Protein AF-A0A2E6ZJ19-F1 (afdb_monomer_lite)

Sequence (86 aa):
MMKNYVTGYEYTGQNEAILAECGVESVLTFKQAIKLKGLSGKKLKGLKKCATLIGYKTAENEEGKKEKKPFFFSVFDSEAVLARAA

Foldseek 3Di:
DEAAPPPRHDDDDPQVVLVVVLVARYKHAPVVLCVDPQDHPVLCPPADFSDKDKDWDFDADPVRDTDTDIDIGTIHHPVVSVVSSD

pLDDT: mean 89.94, std 5.43, range [64.62, 95.62]

Secondary structure (DSSP, 8-state):
--EETTT-PBP-THHHHHHHHTT-SEEEEHHHHTTSTT--TTTTTTPPP-EEEEEEEEEE-TTS-EEEEEEEEEEEEHHHHHTTT-

Radius of gyration: 14.78 Å; chains: 1; bounding box: 35×28×38 Å

Structure (mmCIF, N/CA/C/O backbone):
data_AF-A0A2E6ZJ19-F1
#
_entry.id   AF-A0A2E6ZJ19-F1
#
loop_
_atom_site.group_PDB
_atom_site.id
_atom_site.type_symbol
_atom_site.label_atom_id
_atom_site.label_alt_id
_atom_site.label_comp_id
_atom_site.label_asym_id
_atom_site.label_entity_id
_atom_site.label_seq_id
_atom_site.pdbx_PDB_ins_code
_atom_site.Cartn_x
_atom_site.Cartn_y
_atom_site.Cartn_z
_atom_site.occupancy
_atom_site.B_iso_or_equiv
_atom_site.auth_seq_id
_atom_site.auth_comp_id
_atom_site.auth_asym_id
_atom_site.auth_atom_id
_atom_site.pdbx_PDB_model_num
ATOM 1 N N . MET A 1 1 ? -6.586 -15.553 -1.129 1.00 64.62 1 MET A N 1
ATOM 2 C CA . MET A 1 1 ? -5.567 -14.814 -1.905 1.00 64.62 1 MET A CA 1
ATOM 3 C C . MET A 1 1 ? -5.499 -13.392 -1.390 1.00 64.62 1 MET A C 1
ATOM 5 O O . MET A 1 1 ? -6.549 -12.798 -1.159 1.00 64.62 1 MET A O 1
ATOM 9 N N . MET A 1 2 ? -4.289 -12.867 -1.181 1.00 87.31 2 MET A N 1
ATOM 10 C CA . MET A 1 2 ? -4.100 -11.490 -0.721 1.00 87.31 2 MET A CA 1
ATOM 11 C C . MET A 1 2 ? -4.180 -10.513 -1.891 1.00 87.31 2 MET A C 1
ATOM 13 O O . MET A 1 2 ? -3.471 -10.655 -2.891 1.00 87.31 2 MET A O 1
ATOM 17 N N . LYS A 1 3 ? -5.030 -9.491 -1.762 1.00 93.31 3 LYS A N 1
ATOM 18 C CA . LYS A 1 3 ? -5.342 -8.562 -2.859 1.00 93.31 3 LYS A CA 1
ATOM 19 C C . LYS A 1 3 ? -5.146 -7.099 -2.496 1.00 93.31 3 LYS A C 1
ATOM 21 O O . LYS A 1 3 ? -5.133 -6.709 -1.329 1.00 93.31 3 LYS A O 1
ATOM 26 N N . ASN A 1 4 ? -5.024 -6.259 -3.516 1.00 94.31 4 ASN A N 1
ATOM 27 C CA . ASN A 1 4 ? -5.145 -4.821 -3.362 1.00 94.31 4 ASN A CA 1
ATOM 28 C C . ASN A 1 4 ? -6.617 -4.462 -3.119 1.00 94.31 4 ASN A C 1
ATOM 30 O O . ASN A 1 4 ? -7.465 -4.747 -3.962 1.00 94.31 4 ASN A O 1
ATOM 34 N N . TYR A 1 5 ? -6.917 -3.802 -2.001 1.00 94.00 5 TYR A N 1
ATOM 35 C CA . TYR A 1 5 ? -8.287 -3.444 -1.620 1.00 94.00 5 TYR A CA 1
ATOM 36 C C . TYR A 1 5 ? -8.978 -2.535 -2.649 1.00 94.00 5 TYR A C 1
ATOM 38 O O . TYR A 1 5 ? -10.170 -2.671 -2.901 1.00 94.00 5 TYR A O 1
ATOM 46 N N . VAL A 1 6 ? -8.233 -1.612 -3.270 1.00 92.50 6 VAL A N 1
ATOM 47 C CA . VAL A 1 6 ? -8.806 -0.612 -4.186 1.00 92.50 6 VAL A CA 1
ATOM 48 C C . VAL A 1 6 ? -8.924 -1.134 -5.612 1.00 92.50 6 VAL A C 1
ATOM 50 O O . VAL A 1 6 ? -9.908 -0.847 -6.283 1.00 92.50 6 VAL A O 1
ATOM 53 N N . THR A 1 7 ? -7.918 -1.858 -6.106 1.00 92.25 7 THR A N 1
ATOM 54 C CA . THR A 1 7 ? -7.899 -2.313 -7.507 1.00 92.25 7 THR A CA 1
ATOM 55 C C . THR A 1 7 ? -8.400 -3.739 -7.692 1.00 92.25 7 THR A C 1
ATOM 57 O O . THR A 1 7 ? -8.569 -4.165 -8.828 1.00 92.25 7 THR A O 1
ATOM 60 N N . GLY A 1 8 ? -8.576 -4.503 -6.610 1.00 91.81 8 GLY A N 1
ATOM 61 C CA . GLY A 1 8 ? -8.879 -5.934 -6.666 1.00 91.81 8 GLY A CA 1
ATOM 62 C C . GLY A 1 8 ? -7.721 -6.798 -7.175 1.00 91.81 8 GLY A C 1
ATOM 63 O O . GLY A 1 8 ? -7.879 -8.007 -7.272 1.00 91.81 8 GLY A O 1
ATOM 64 N N . TYR A 1 9 ? -6.566 -6.200 -7.486 1.00 91.62 9 TYR A N 1
ATOM 65 C CA . TYR A 1 9 ? -5.412 -6.912 -8.029 1.00 91.62 9 TYR A CA 1
ATOM 66 C C . TYR A 1 9 ? -4.882 -7.934 -7.027 1.00 91.62 9 TYR A C 1
ATOM 68 O O . TYR A 1 9 ? -4.548 -7.572 -5.898 1.00 91.62 9 TYR A O 1
ATOM 76 N N . GLU A 1 10 ? -4.762 -9.182 -7.452 1.00 92.56 10 GLU A N 1
ATOM 77 C CA . GLU A 1 10 ? -4.238 -10.255 -6.619 1.00 92.56 10 GLU A CA 1
ATOM 78 C C . GLU A 1 10 ? -2.716 -10.309 -6.711 1.00 92.56 10 GLU A C 1
ATOM 80 O O . GLU A 1 10 ? -2.131 -10.321 -7.797 1.00 92.56 10 GLU A O 1
ATOM 85 N N . TYR A 1 11 ? -2.058 -10.307 -5.555 1.00 92.31 11 TYR A N 1
ATOM 86 C CA . TYR A 1 11 ? -0.610 -10.437 -5.506 1.00 92.31 11 TYR A CA 1
ATOM 87 C C . TYR A 1 11 ? -0.222 -11.909 -5.593 1.00 92.31 11 TYR A C 1
ATOM 89 O O . TYR A 1 11 ? -0.873 -12.760 -4.997 1.00 92.31 11 TYR A O 1
ATOM 97 N N . THR A 1 12 ? 0.863 -12.186 -6.314 1.00 92.19 12 THR A N 1
ATOM 98 C CA . THR A 1 12 ? 1.393 -13.536 -6.521 1.00 92.19 12 THR A CA 1
ATOM 99 C C . THR A 1 12 ? 2.892 -13.587 -6.217 1.00 92.19 12 THR A C 1
ATOM 101 O O . THR A 1 12 ? 3.569 -12.551 -6.124 1.00 92.19 12 THR A O 1
ATOM 104 N N . GLY A 1 13 ? 3.429 -14.799 -6.060 1.00 91.31 13 GLY A N 1
ATOM 105 C CA . GLY A 1 13 ? 4.867 -15.045 -5.924 1.00 91.31 13 GLY A CA 1
ATOM 106 C C . GLY A 1 13 ? 5.446 -14.450 -4.639 1.00 91.31 13 GLY A C 1
ATOM 107 O O . GLY A 1 13 ? 4.900 -14.635 -3.556 1.00 91.31 13 GLY A O 1
ATOM 108 N N . GLN A 1 14 ? 6.553 -13.706 -4.738 1.00 92.50 14 GLN A N 1
ATOM 109 C CA . GLN A 1 14 ? 7.211 -13.140 -3.552 1.00 92.50 14 GLN A CA 1
ATOM 110 C C . GLN A 1 14 ? 6.311 -12.161 -2.782 1.00 92.50 14 GLN A C 1
ATOM 112 O O . GLN A 1 14 ? 6.345 -12.130 -1.555 1.00 92.50 14 GLN A O 1
ATOM 117 N N . ASN A 1 15 ? 5.487 -11.373 -3.480 1.00 93.44 15 ASN A N 1
ATOM 118 C CA . ASN A 1 15 ? 4.578 -10.442 -2.810 1.00 93.44 15 ASN A CA 1
ATOM 119 C C . ASN A 1 15 ? 3.492 -11.187 -2.028 1.00 93.44 15 ASN A C 1
ATOM 121 O O . ASN A 1 15 ? 3.145 -10.766 -0.932 1.00 93.44 15 ASN A O 1
ATOM 125 N N . GLU A 1 16 ? 2.982 -12.290 -2.571 1.00 93.00 16 GLU A N 1
ATOM 126 C CA . GLU A 1 16 ? 2.024 -13.149 -1.875 1.00 93.00 16 GLU A CA 1
ATOM 127 C C . GLU A 1 16 ? 2.631 -13.744 -0.604 1.00 93.00 16 GLU A C 1
ATOM 129 O O . GLU A 1 16 ? 2.027 -13.629 0.454 1.00 93.00 16 GLU A O 1
ATOM 134 N N . ALA A 1 17 ? 3.853 -14.283 -0.678 1.00 92.75 17 ALA A N 1
ATOM 135 C CA . ALA A 1 17 ? 4.542 -14.844 0.485 1.00 92.75 17 ALA A CA 1
ATOM 136 C C . ALA A 1 17 ? 4.733 -13.810 1.611 1.00 92.75 17 ALA A C 1
ATOM 138 O O . ALA A 1 17 ? 4.454 -14.101 2.771 1.00 92.75 17 ALA A O 1
ATOM 139 N N . ILE A 1 18 ? 5.135 -12.580 1.267 1.00 93.62 18 ILE A N 1
ATOM 140 C CA . ILE A 1 18 ? 5.288 -11.485 2.241 1.00 93.62 18 ILE A CA 1
ATOM 141 C C . ILE A 1 18 ? 3.940 -11.129 2.885 1.00 93.62 18 ILE A C 1
ATOM 143 O O . ILE A 1 18 ? 3.867 -10.897 4.091 1.00 93.62 18 ILE A O 1
ATOM 147 N N . LEU A 1 19 ? 2.866 -11.066 2.094 1.00 92.38 19 LEU A N 1
ATOM 148 C CA . LEU A 1 19 ? 1.531 -10.750 2.610 1.00 92.38 19 LEU A CA 1
ATOM 149 C C . LEU A 1 19 ? 0.953 -11.891 3.456 1.00 92.38 19 LEU A C 1
ATOM 151 O O . LEU A 1 19 ? 0.279 -11.620 4.449 1.00 92.38 19 LEU A O 1
ATOM 155 N N . ALA A 1 20 ? 1.257 -13.140 3.104 1.00 91.56 20 ALA A N 1
ATOM 156 C CA . ALA A 1 20 ? 0.901 -14.320 3.879 1.00 91.56 20 ALA A CA 1
ATOM 157 C C . ALA A 1 20 ? 1.596 -14.346 5.241 1.00 91.56 20 ALA A C 1
ATOM 159 O O . ALA A 1 20 ? 0.933 -14.586 6.246 1.00 91.56 20 ALA A O 1
ATOM 160 N N . GLU A 1 21 ? 2.885 -14.010 5.299 1.00 91.81 21 GLU A N 1
ATOM 161 C CA . GLU A 1 21 ? 3.620 -13.882 6.565 1.00 91.81 21 GLU A CA 1
ATOM 162 C C . GLU A 1 21 ? 3.046 -12.768 7.455 1.00 91.81 21 GLU A C 1
ATOM 164 O O . GLU A 1 21 ? 2.996 -12.898 8.676 1.00 91.81 21 GLU A O 1
ATOM 169 N N . CYS A 1 22 ? 2.543 -11.691 6.845 1.00 89.06 22 CYS A N 1
ATOM 170 C CA . CYS A 1 22 ? 1.883 -10.607 7.569 1.00 89.06 22 CYS A CA 1
ATOM 171 C C . CYS A 1 22 ? 0.469 -10.958 8.064 1.00 89.06 22 CYS A C 1
ATOM 173 O O . CYS A 1 22 ? -0.087 -10.191 8.849 1.00 89.06 22 CYS A O 1
ATOM 175 N N . GLY A 1 23 ? -0.128 -12.062 7.599 1.00 90.00 23 GLY A N 1
ATOM 176 C CA . GLY A 1 23 ? -1.466 -12.497 8.009 1.00 90.00 23 GLY A CA 1
ATOM 177 C C . GLY A 1 23 ? -2.595 -11.542 7.609 1.00 90.00 23 GLY A C 1
ATOM 178 O O . GLY A 1 23 ? -3.590 -11.451 8.320 1.00 90.00 23 GLY A O 1
ATOM 179 N N . VAL A 1 24 ? -2.445 -10.807 6.502 1.00 89.31 24 VAL A N 1
ATOM 180 C CA . VAL A 1 24 ? -3.432 -9.812 6.043 1.00 89.31 24 VAL A CA 1
ATOM 181 C C . VAL A 1 24 ? -4.275 -10.333 4.883 1.00 89.31 24 VAL A C 1
ATOM 183 O O . VAL A 1 24 ? -3.760 -10.986 3.979 1.00 89.31 24 VAL A O 1
ATOM 186 N N . GLU A 1 25 ? -5.564 -9.990 4.853 1.00 89.38 25 GLU A N 1
ATOM 187 C CA . GLU A 1 25 ? -6.455 -10.384 3.751 1.00 89.38 25 GLU A CA 1
ATOM 188 C C . GLU A 1 25 ? -6.350 -9.445 2.545 1.00 89.38 25 GLU A C 1
ATOM 190 O O . GLU A 1 25 ? -6.287 -9.879 1.389 1.00 89.38 25 GLU A O 1
ATOM 195 N N . SER A 1 26 ? -6.319 -8.133 2.787 1.00 93.69 26 SER A N 1
ATOM 196 C CA . SER A 1 26 ? -6.155 -7.157 1.716 1.00 93.69 26 SER A CA 1
ATOM 197 C C . SER A 1 26 ? -5.386 -5.922 2.154 1.00 93.69 26 SER A C 1
ATOM 199 O O . SER A 1 26 ? -5.382 -5.528 3.320 1.00 93.69 26 SER A O 1
ATOM 201 N N . VAL A 1 27 ? -4.688 -5.316 1.198 1.00 95.12 27 VAL A N 1
ATOM 202 C CA . VAL A 1 27 ? -3.775 -4.203 1.457 1.00 95.12 27 VAL A CA 1
ATOM 203 C C . VAL A 1 27 ? -3.981 -3.058 0.483 1.00 95.12 27 VAL A C 1
ATOM 205 O O . VAL A 1 27 ? -4.490 -3.227 -0.623 1.00 95.12 27 VAL A O 1
ATOM 208 N N . LEU A 1 28 ? -3.530 -1.867 0.854 1.00 94.88 28 LEU A N 1
ATOM 209 C CA . LEU A 1 28 ? -3.486 -0.715 -0.038 1.00 94.88 28 LEU A CA 1
ATOM 210 C C . LEU A 1 28 ? -2.281 0.174 0.246 1.00 94.88 28 LEU A C 1
ATOM 212 O O . LEU A 1 28 ? -1.698 0.167 1.328 1.00 94.88 28 LEU A O 1
ATOM 216 N N . THR A 1 29 ? -1.891 0.962 -0.748 1.00 94.94 29 THR A N 1
ATOM 217 C CA . THR A 1 29 ? -0.828 1.958 -0.580 1.00 94.94 29 THR A CA 1
ATOM 218 C C . THR A 1 29 ? -1.344 3.186 0.166 1.00 94.94 29 THR A C 1
ATOM 220 O O . THR A 1 29 ? -2.528 3.517 0.104 1.00 94.94 29 THR A O 1
ATOM 223 N N . PHE A 1 30 ? -0.443 3.948 0.791 1.00 91.62 30 PHE A N 1
ATOM 224 C CA . PHE A 1 30 ? -0.807 5.214 1.440 1.00 91.62 30 PHE A CA 1
ATOM 225 C C . PHE A 1 30 ? -1.521 6.182 0.479 1.00 91.62 30 PHE A C 1
ATOM 227 O O . PHE A 1 30 ? -2.512 6.813 0.837 1.00 91.62 30 PHE A O 1
ATOM 234 N N . LYS A 1 31 ? -1.052 6.256 -0.776 1.00 91.38 31 LYS A N 1
ATOM 235 C CA . LYS A 1 31 ? -1.663 7.089 -1.824 1.00 91.38 31 LYS A CA 1
ATOM 236 C C . LYS A 1 31 ? -3.083 6.651 -2.179 1.00 91.38 31 LYS A C 1
ATOM 238 O O . LYS A 1 31 ? -3.885 7.490 -2.571 1.00 91.38 31 LYS A O 1
ATOM 243 N N . GLN A 1 32 ? -3.384 5.359 -2.087 1.00 93.25 32 GLN A N 1
ATOM 244 C CA . GLN A 1 32 ? -4.740 4.847 -2.266 1.00 93.25 32 GLN A CA 1
ATOM 245 C C . GLN A 1 32 ? -5.601 5.161 -1.037 1.00 93.25 32 GLN A C 1
ATOM 247 O O . GLN A 1 32 ? -6.719 5.635 -1.197 1.00 93.25 32 GLN A O 1
ATOM 252 N N . ALA A 1 33 ? -5.056 4.996 0.171 1.00 92.06 33 ALA A N 1
ATOM 253 C CA . ALA A 1 33 ? -5.770 5.255 1.420 1.00 92.06 33 ALA A CA 1
ATOM 254 C C . ALA A 1 33 ? -6.264 6.707 1.534 1.00 92.06 33 ALA A C 1
ATOM 256 O O . ALA A 1 33 ? -7.424 6.931 1.854 1.00 92.06 33 ALA A O 1
ATOM 257 N N . ILE A 1 34 ? -5.432 7.700 1.198 1.00 91.50 34 ILE A N 1
ATOM 258 C CA . ILE A 1 34 ? -5.832 9.124 1.232 1.00 91.50 34 ILE A CA 1
ATOM 259 C C . ILE A 1 34 ? -6.877 9.508 0.173 1.00 91.50 34 ILE A C 1
ATOM 261 O O . ILE A 1 34 ? -7.437 10.596 0.246 1.00 91.50 34 ILE A O 1
ATOM 265 N N . LYS A 1 35 ? -7.101 8.660 -0.840 1.00 89.44 35 LYS A N 1
ATOM 266 C CA . LYS A 1 35 ? -8.133 8.877 -1.864 1.00 89.44 35 LYS A CA 1
ATOM 267 C C . LYS A 1 35 ? -9.486 8.293 -1.460 1.00 89.44 35 LYS A C 1
ATOM 269 O O . LYS A 1 35 ? -10.482 8.586 -2.115 1.00 89.44 35 LYS A O 1
ATOM 274 N N . LEU A 1 36 ? -9.534 7.468 -0.413 1.00 88.38 36 LEU A N 1
ATOM 275 C CA . LEU A 1 36 ? -10.787 6.951 0.124 1.00 88.38 36 LEU A CA 1
ATOM 276 C C . LEU A 1 36 ? -11.543 8.071 0.850 1.00 88.38 36 LEU A C 1
ATOM 278 O O . LEU A 1 36 ? -10.963 8.882 1.575 1.00 88.38 36 LEU A O 1
ATOM 282 N N . LYS A 1 37 ? -12.864 8.109 0.661 1.00 80.75 37 LYS A N 1
ATOM 283 C CA . LYS A 1 37 ? -13.735 9.112 1.282 1.00 80.75 37 LYS A CA 1
ATOM 284 C C . LYS A 1 37 ? -13.647 9.008 2.812 1.00 80.75 37 LYS A C 1
ATOM 286 O O . LYS A 1 37 ? -13.775 7.922 3.362 1.00 80.75 37 LYS A O 1
ATOM 291 N N . GLY A 1 38 ? -13.440 10.138 3.493 1.00 79.12 38 GLY A N 1
ATOM 292 C CA . GLY A 1 38 ? -13.362 10.201 4.962 1.00 79.12 38 GLY A CA 1
ATOM 293 C C . GLY A 1 38 ? -11.965 9.981 5.557 1.00 79.12 38 GLY A C 1
ATOM 294 O O . GLY A 1 38 ? -11.780 10.165 6.762 1.00 79.12 38 GLY A O 1
ATOM 295 N N . LEU A 1 39 ? -10.964 9.666 4.729 1.00 86.25 39 LEU A N 1
ATOM 296 C CA . LEU A 1 39 ? -9.571 9.546 5.149 1.00 86.25 39 LEU A CA 1
ATOM 297 C C . LEU A 1 39 ? -8.759 10.776 4.740 1.00 86.25 39 LEU A C 1
ATOM 299 O O . LEU A 1 39 ? -8.842 11.278 3.625 1.00 86.25 39 LEU A O 1
ATOM 303 N N . SER A 1 40 ? -7.943 11.263 5.671 1.00 85.50 40 SER A N 1
ATOM 304 C CA . SER A 1 40 ? -6.951 12.309 5.426 1.00 85.50 40 SER A CA 1
ATOM 305 C C . SER A 1 40 ? -5.591 11.849 5.937 1.00 85.50 40 SER A C 1
ATOM 307 O O . SER A 1 40 ? -5.505 10.996 6.825 1.00 85.50 40 SER A O 1
ATOM 309 N N . GL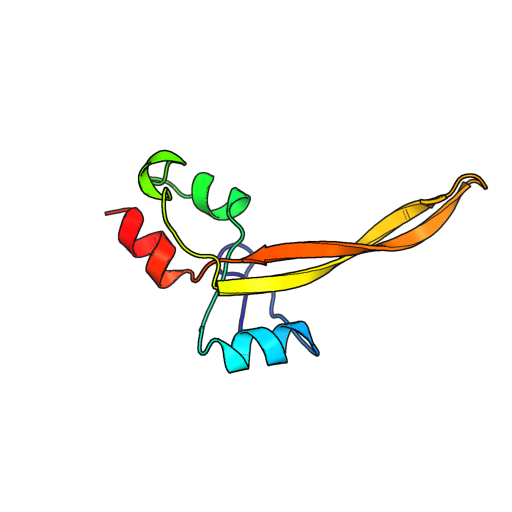Y A 1 41 ? -4.507 12.446 5.432 1.00 83.69 41 GLY A N 1
ATOM 310 C CA . GLY A 1 41 ? -3.153 12.128 5.904 1.00 83.69 41 GLY A CA 1
ATOM 311 C C . GLY A 1 41 ? -2.987 12.288 7.423 1.00 83.69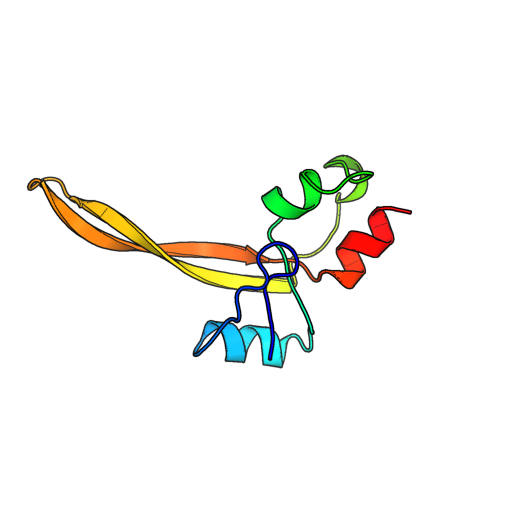 41 GLY A C 1
ATOM 312 O O . GLY A 1 41 ? -2.214 11.557 8.036 1.00 83.69 41 GLY A O 1
ATOM 313 N N . LYS A 1 42 ? -3.772 13.177 8.054 1.00 87.31 42 LYS A N 1
ATOM 314 C CA . LYS A 1 42 ? -3.793 13.357 9.513 1.00 87.31 42 LYS A CA 1
ATOM 315 C C . LYS A 1 42 ? -4.379 12.142 10.242 1.00 87.31 42 LYS A C 1
ATOM 317 O O . LYS A 1 42 ? -3.807 11.730 11.245 1.00 87.31 42 LYS A O 1
ATOM 322 N N . LYS A 1 43 ? -5.463 11.542 9.732 1.00 87.12 43 LYS A N 1
ATOM 323 C CA . LYS A 1 43 ? -6.090 10.339 10.322 1.00 87.12 43 LYS A CA 1
ATOM 324 C C . LYS A 1 43 ? -5.213 9.085 10.185 1.00 87.12 43 LYS A C 1
ATOM 326 O O . LYS A 1 43 ? -5.210 8.213 11.054 1.00 87.12 43 LYS A O 1
ATOM 331 N N . LEU A 1 44 ? -4.424 9.024 9.112 1.00 88.44 44 LEU A N 1
ATOM 332 C CA . LEU A 1 44 ? -3.480 7.935 8.843 1.00 88.44 44 LEU A CA 1
ATOM 333 C C . LEU A 1 44 ? -2.126 8.112 9.550 1.00 88.44 44 LEU A C 1
ATOM 335 O O . LEU A 1 44 ? -1.256 7.246 9.443 1.00 88.44 44 LEU A O 1
ATOM 339 N N . LYS A 1 45 ? -1.918 9.216 10.282 1.00 87.75 45 LYS A N 1
ATOM 340 C CA . LYS A 1 45 ? -0.671 9.453 11.016 1.00 87.75 45 LYS A CA 1
ATOM 341 C C . LYS A 1 45 ? -0.442 8.334 12.041 1.00 87.75 45 LYS A C 1
ATOM 343 O O . LYS A 1 45 ? -1.361 7.901 12.737 1.00 87.75 45 LYS A O 1
ATOM 348 N N . GLY A 1 46 ? 0.800 7.857 12.110 1.00 88.06 46 GLY A N 1
ATOM 349 C CA . GLY A 1 46 ? 1.209 6.785 13.023 1.00 88.06 46 GLY A CA 1
ATOM 350 C C . GLY A 1 46 ? 0.772 5.379 12.604 1.00 88.06 46 GLY A C 1
ATOM 351 O O . GLY A 1 46 ? 1.064 4.429 13.325 1.00 88.06 46 GLY A O 1
ATOM 352 N N . LEU A 1 47 ? 0.096 5.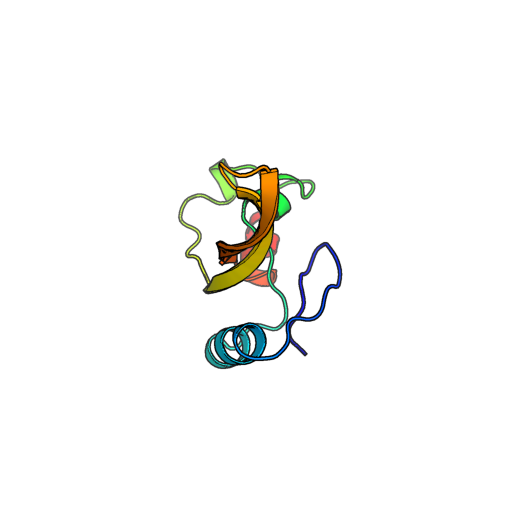217 11.459 1.00 91.44 47 LEU A N 1
ATOM 353 C CA . LEU A 1 47 ? -0.187 3.893 10.919 1.00 91.44 47 LEU A CA 1
ATOM 354 C C . LEU A 1 47 ? 1.128 3.234 10.479 1.00 91.44 47 LEU A C 1
ATOM 356 O O . LEU A 1 47 ? 1.898 3.815 9.710 1.00 91.44 47 LEU A O 1
ATOM 360 N N . LYS A 1 48 ? 1.399 2.029 10.984 1.00 91.25 48 LYS A N 1
ATOM 361 C CA . LYS A 1 48 ? 2.581 1.258 10.594 1.00 91.25 48 LYS A CA 1
ATOM 362 C C . LYS A 1 48 ? 2.315 0.561 9.265 1.00 91.25 48 LYS A C 1
ATOM 364 O O . LYS A 1 48 ? 1.222 0.049 9.037 1.00 91.25 48 LYS A O 1
ATOM 369 N N . LYS A 1 49 ? 3.320 0.556 8.388 1.00 93.19 49 LYS A N 1
ATOM 370 C CA . LYS A 1 49 ? 3.263 -0.246 7.163 1.00 93.19 49 LYS A CA 1
ATOM 371 C C . LYS A 1 49 ? 3.196 -1.728 7.535 1.00 93.19 49 LYS A C 1
ATOM 373 O O . LYS A 1 49 ? 3.884 -2.147 8.461 1.00 93.19 49 LYS A O 1
ATOM 378 N N . CYS A 1 50 ? 2.382 -2.476 6.802 1.00 92.56 50 CYS A N 1
ATOM 379 C CA . CYS A 1 50 ? 2.257 -3.923 6.932 1.00 92.56 50 CYS A CA 1
ATOM 380 C C . CYS A 1 50 ? 3.466 -4.597 6.276 1.00 92.56 50 CYS A C 1
ATOM 382 O O . CYS A 1 50 ? 4.244 -5.272 6.935 1.00 92.56 50 CYS A O 1
ATOM 384 N N . ALA A 1 51 ? 3.689 -4.293 4.998 1.00 94.12 51 ALA A N 1
ATOM 385 C CA . ALA A 1 51 ? 4.760 -4.877 4.208 1.00 94.12 51 ALA A CA 1
ATOM 386 C C . ALA A 1 51 ? 5.356 -3.862 3.228 1.00 94.12 51 ALA A C 1
ATOM 388 O O . ALA A 1 51 ? 4.808 -2.781 2.980 1.00 94.12 51 ALA A O 1
ATOM 389 N N . THR A 1 52 ? 6.505 -4.213 2.655 1.00 95.62 52 THR A N 1
ATOM 390 C CA . THR A 1 52 ? 7.060 -3.536 1.477 1.00 95.62 52 THR A CA 1
ATOM 391 C C . THR A 1 52 ? 7.052 -4.526 0.323 1.00 95.62 52 THR A C 1
ATOM 393 O O . THR A 1 52 ? 7.701 -5.561 0.407 1.00 95.62 52 THR A O 1
ATOM 396 N N . LEU A 1 53 ? 6.297 -4.215 -0.727 1.00 94.19 53 LEU A N 1
ATOM 397 C CA . LEU A 1 53 ? 6.160 -5.056 -1.913 1.00 94.19 53 LEU A CA 1
ATOM 398 C C . LEU A 1 53 ? 7.055 -4.546 -3.040 1.00 94.19 53 LEU A C 1
ATOM 400 O O . LEU A 1 53 ? 7.465 -3.379 -3.042 1.00 94.19 53 LEU A O 1
ATOM 404 N N . ILE A 1 54 ? 7.321 -5.418 -4.009 1.00 94.38 54 ILE A N 1
ATOM 405 C CA . ILE A 1 54 ? 8.076 -5.097 -5.220 1.00 94.38 54 ILE A CA 1
ATOM 406 C C . ILE A 1 54 ? 7.148 -5.057 -6.437 1.00 94.38 54 ILE A C 1
ATOM 408 O O . ILE A 1 54 ? 6.317 -5.938 -6.650 1.00 94.38 54 ILE A O 1
ATOM 412 N N . GLY A 1 55 ? 7.280 -4.008 -7.240 1.00 91.19 55 GLY A N 1
ATOM 413 C CA . GLY A 1 55 ? 6.659 -3.879 -8.554 1.00 91.19 55 GLY A CA 1
ATOM 414 C C . GLY A 1 55 ? 7.722 -3.614 -9.610 1.00 91.19 55 GLY A C 1
ATOM 415 O O . GLY A 1 55 ? 8.853 -3.267 -9.286 1.00 91.19 55 GLY A O 1
ATOM 416 N N . TYR A 1 56 ? 7.364 -3.742 -10.883 1.00 90.19 56 TYR A N 1
ATOM 417 C CA . TYR A 1 56 ? 8.264 -3.442 -11.995 1.00 90.19 56 TYR A CA 1
ATOM 418 C C . TYR A 1 56 ? 7.626 -2.379 -12.873 1.00 90.19 56 TYR A C 1
ATOM 420 O O . TYR A 1 56 ? 6.469 -2.508 -13.269 1.00 90.19 56 TYR A O 1
ATOM 428 N N . LYS A 1 57 ? 8.378 -1.322 -13.173 1.00 89.31 57 LYS A N 1
ATOM 429 C CA . LYS A 1 57 ? 7.969 -0.293 -14.129 1.00 89.31 57 LYS A CA 1
ATOM 430 C C . LYS A 1 57 ? 8.887 -0.334 -15.338 1.00 89.31 57 LYS A C 1
ATOM 432 O O . LYS A 1 57 ? 10.095 -0.514 -15.192 1.00 89.31 57 LYS A O 1
ATOM 437 N N . THR A 1 58 ? 8.322 -0.144 -16.521 1.00 90.31 58 THR A N 1
ATOM 438 C CA . THR A 1 58 ? 9.118 0.071 -17.728 1.00 90.31 58 THR A CA 1
ATOM 439 C C . THR A 1 58 ? 9.688 1.484 -17.674 1.00 90.31 58 THR A C 1
ATOM 441 O O . THR A 1 58 ? 8.938 2.448 -17.525 1.00 90.31 58 THR A O 1
ATOM 444 N N . ALA A 1 59 ? 11.006 1.604 -17.746 1.00 86.88 59 ALA A N 1
ATOM 445 C CA . ALA A 1 59 ? 11.726 2.866 -17.783 1.00 86.88 59 ALA A CA 1
ATOM 446 C C . ALA A 1 59 ? 12.689 2.851 -18.969 1.00 86.88 59 ALA A C 1
ATOM 448 O O . ALA A 1 59 ? 13.265 1.813 -19.286 1.00 86.88 59 ALA A O 1
ATOM 449 N N . GLU A 1 60 ? 12.851 3.996 -19.618 1.00 87.50 60 GLU A N 1
ATOM 450 C CA . GLU A 1 60 ? 13.853 4.163 -20.665 1.00 87.50 60 GLU A CA 1
ATOM 451 C C . GLU A 1 60 ? 15.240 4.334 -20.029 1.00 87.50 60 GLU A C 1
ATOM 453 O O . GLU A 1 60 ? 15.373 4.954 -18.965 1.00 87.50 60 GLU A O 1
ATOM 458 N N . ASN A 1 61 ? 16.253 3.713 -20.625 1.00 81.88 61 ASN A N 1
ATOM 459 C CA . ASN A 1 61 ? 17.649 3.877 -20.239 1.00 81.88 61 ASN A CA 1
ATOM 460 C C . ASN A 1 61 ? 18.337 4.960 -21.088 1.00 81.88 61 ASN A C 1
ATOM 462 O O . ASN A 1 61 ? 17.735 5.504 -22.008 1.00 81.88 61 ASN A O 1
ATOM 466 N N . GLU A 1 62 ? 19.591 5.289 -20.778 1.00 80.75 62 GLU A N 1
ATOM 467 C CA . GLU A 1 62 ? 20.340 6.345 -21.484 1.00 80.75 62 GLU A CA 1
ATOM 468 C C . GLU A 1 62 ? 20.567 6.040 -22.978 1.00 80.75 62 GLU A C 1
ATOM 470 O O . GLU A 1 62 ? 20.805 6.953 -23.761 1.00 80.75 62 GLU A O 1
ATOM 475 N N . GLU A 1 63 ? 20.426 4.777 -23.395 1.00 82.12 63 GLU A N 1
ATOM 476 C CA . GLU A 1 63 ? 20.481 4.343 -24.797 1.00 82.12 63 GLU A CA 1
ATOM 477 C C . GLU A 1 63 ? 19.103 4.330 -25.496 1.00 82.12 63 GLU A C 1
ATOM 479 O O . GLU A 1 63 ? 18.993 3.867 -26.633 1.00 82.12 63 GLU A O 1
ATOM 484 N N . GLY A 1 64 ? 18.026 4.772 -24.837 1.00 81.44 64 GLY A N 1
ATOM 485 C CA . GLY A 1 64 ? 16.671 4.755 -25.401 1.00 81.44 64 GLY A CA 1
ATOM 486 C C . GLY A 1 64 ? 15.977 3.382 -25.377 1.00 81.44 64 GLY A C 1
ATOM 487 O O . GLY A 1 64 ? 14.922 3.203 -25.989 1.00 81.44 64 GLY A O 1
ATOM 488 N N . LYS A 1 65 ? 16.534 2.376 -24.686 1.00 86.88 65 LYS A N 1
ATOM 489 C CA . LYS A 1 65 ? 15.926 1.039 -24.553 1.00 86.88 65 LYS A CA 1
ATOM 490 C C . LYS A 1 65 ? 14.977 0.989 -23.357 1.00 86.88 65 LYS A C 1
ATOM 492 O O . LYS A 1 65 ? 15.254 1.515 -22.281 1.00 86.88 65 LYS A O 1
ATOM 497 N N . LYS A 1 66 ? 13.850 0.295 -23.535 1.00 87.56 66 LYS A N 1
ATOM 498 C CA . LYS A 1 66 ? 12.860 0.043 -22.479 1.00 87.56 66 LYS A CA 1
ATOM 499 C C . LYS A 1 66 ? 13.329 -1.099 -21.579 1.00 87.56 66 LYS A C 1
ATOM 501 O O . LYS A 1 66 ? 13.303 -2.255 -21.989 1.00 87.56 66 LYS A O 1
ATOM 506 N N . GLU A 1 67 ? 13.676 -0.789 -20.337 1.00 89.31 67 GLU A N 1
ATOM 507 C CA . GLU A 1 67 ? 14.075 -1.768 -19.323 1.00 89.31 67 GLU A CA 1
ATOM 508 C C . GLU A 1 67 ? 13.065 -1.830 -18.170 1.00 89.31 67 GLU A C 1
ATOM 510 O O . GLU A 1 67 ? 12.454 -0.828 -17.785 1.00 89.31 67 GLU A O 1
ATOM 515 N N . LYS A 1 68 ? 12.872 -3.019 -17.586 1.00 90.88 68 LYS A N 1
ATOM 516 C CA . LYS A 1 68 ? 1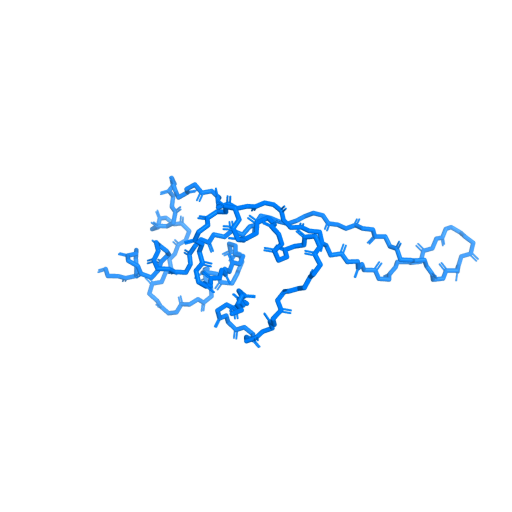2.031 -3.190 -16.392 1.00 90.88 68 LYS A CA 1
ATOM 517 C C . LYS A 1 68 ? 12.851 -2.859 -15.150 1.00 90.88 68 LYS A C 1
ATOM 519 O O . LYS A 1 68 ? 13.703 -3.643 -14.747 1.00 90.88 68 LYS A O 1
ATOM 524 N N . LYS A 1 69 ? 12.559 -1.731 -14.504 1.00 91.25 69 LYS A N 1
ATOM 525 C CA . LYS A 1 69 ? 13.180 -1.357 -13.229 1.00 91.25 69 LYS A CA 1
ATOM 526 C C . LYS A 1 69 ? 12.279 -1.765 -12.060 1.00 91.25 69 LYS A C 1
ATOM 528 O O . LYS A 1 69 ? 11.101 -1.381 -12.056 1.00 91.25 69 LYS A O 1
ATOM 533 N N . PRO A 1 70 ? 12.797 -2.518 -11.072 1.00 93.12 70 PRO A N 1
ATOM 534 C CA . PRO A 1 70 ? 12.049 -2.790 -9.859 1.00 93.12 70 PRO A CA 1
ATOM 535 C C . PRO A 1 70 ? 11.830 -1.492 -9.078 1.00 93.12 70 PRO A C 1
ATOM 537 O O . PRO A 1 70 ? 12.675 -0.595 -9.064 1.00 93.12 70 PRO A O 1
ATOM 540 N N . PHE A 1 71 ? 10.688 -1.385 -8.414 1.00 93.12 71 PHE A N 1
ATOM 541 C CA . PHE A 1 71 ? 10.414 -0.344 -7.438 1.00 93.12 71 PHE A CA 1
ATOM 542 C C . PHE A 1 71 ? 9.735 -0.957 -6.223 1.00 93.12 71 PHE A C 1
ATOM 544 O O . PHE A 1 71 ? 8.881 -1.836 -6.336 1.00 93.12 71 PHE A O 1
ATOM 551 N N . PHE A 1 72 ? 10.110 -0.461 -5.053 1.00 94.25 72 PHE A N 1
ATOM 552 C CA . PHE A 1 72 ? 9.557 -0.911 -3.789 1.00 94.25 72 PHE A CA 1
ATOM 553 C C . PHE A 1 72 ? 8.493 0.070 -3.322 1.00 94.25 72 PHE A C 1
ATOM 555 O O . PHE A 1 72 ? 8.653 1.287 -3.446 1.00 94.25 72 PHE A O 1
ATOM 562 N N . PHE A 1 73 ? 7.401 -0.447 -2.776 1.00 94.50 73 PHE A N 1
ATOM 563 C CA . PHE A 1 73 ? 6.327 0.380 -2.248 1.00 94.50 73 PHE A CA 1
ATOM 564 C C . PHE A 1 73 ? 5.774 -0.205 -0.955 1.00 94.50 73 PHE A C 1
ATOM 566 O O . PHE A 1 73 ? 5.643 -1.414 -0.790 1.00 94.50 73 PHE A O 1
ATOM 573 N N . SER A 1 74 ? 5.467 0.679 -0.010 1.00 95.38 74 SER A N 1
ATOM 574 C CA . SER A 1 74 ? 4.871 0.284 1.263 1.00 95.38 74 SER A CA 1
ATOM 575 C C . SER A 1 74 ? 3.364 0.118 1.126 1.00 95.38 74 SER A C 1
ATOM 577 O O . SER A 1 74 ? 2.679 0.976 0.555 1.00 95.38 74 SER A O 1
ATOM 579 N N . VAL A 1 75 ? 2.864 -0.971 1.695 1.00 95.00 75 VAL A N 1
ATOM 580 C CA . VAL A 1 75 ? 1.441 -1.283 1.782 1.00 95.00 75 VAL A CA 1
ATOM 581 C C . VAL A 1 75 ? 0.999 -1.345 3.239 1.00 95.00 75 VAL A C 1
ATOM 583 O O . VAL A 1 75 ? 1.793 -1.596 4.148 1.00 95.00 75 VAL A O 1
ATOM 586 N N . PHE A 1 76 ? -0.278 -1.075 3.451 1.00 95.31 76 PHE A N 1
ATOM 587 C CA . PHE A 1 76 ? -0.936 -1.015 4.746 1.00 95.31 76 PHE A CA 1
ATOM 588 C C . PHE A 1 76 ? -2.125 -1.962 4.719 1.00 95.31 76 PHE A C 1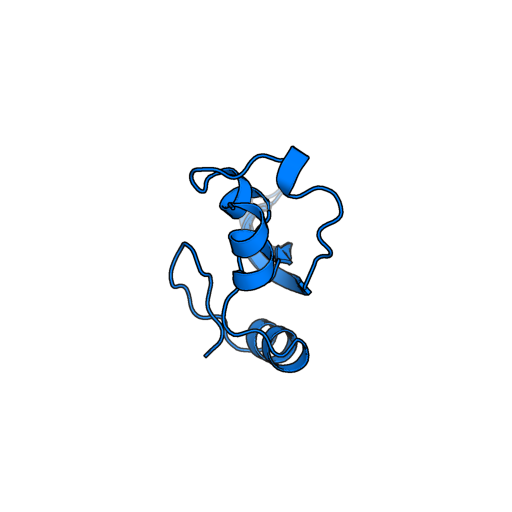
ATOM 590 O O . PHE A 1 76 ? -2.748 -2.122 3.667 1.00 95.31 76 PHE A O 1
ATOM 597 N N . ASP A 1 77 ? -2.422 -2.565 5.863 1.00 94.94 77 ASP A N 1
ATOM 598 C CA . ASP A 1 77 ? -3.618 -3.380 6.026 1.00 94.94 77 ASP A CA 1
ATOM 599 C C . ASP A 1 77 ? -4.875 -2.525 5.807 1.00 94.94 77 ASP A C 1
ATOM 601 O O . ASP A 1 77 ? -5.017 -1.430 6.363 1.00 94.94 77 ASP A O 1
ATOM 605 N N . SER A 1 78 ? -5.761 -3.023 4.952 1.00 93.38 78 SER A N 1
ATOM 606 C CA . SER A 1 78 ? -7.035 -2.389 4.641 1.00 93.38 78 SER A CA 1
ATOM 607 C C . SER A 1 78 ? -7.927 -2.196 5.858 1.00 93.38 78 SER A C 1
ATOM 609 O O . SER A 1 78 ? -8.493 -1.113 5.998 1.00 93.38 78 SER A O 1
ATOM 611 N N . GLU A 1 79 ? -8.007 -3.167 6.767 1.00 92.50 79 GLU A N 1
ATOM 612 C CA . GLU A 1 79 ? -8.888 -3.075 7.932 1.00 92.50 79 GLU A CA 1
ATOM 613 C C . GLU A 1 79 ? -8.399 -1.987 8.880 1.00 92.50 79 GLU A C 1
ATOM 615 O O . GLU A 1 79 ? -9.149 -1.075 9.237 1.00 92.50 79 GLU A O 1
ATOM 620 N N . ALA A 1 80 ? -7.100 -1.999 9.189 1.00 92.06 80 ALA A N 1
ATOM 621 C CA . ALA A 1 80 ? -6.467 -0.963 9.994 1.00 92.06 80 ALA A CA 1
ATOM 622 C C . ALA A 1 80 ? -6.612 0.443 9.384 1.00 92.06 80 ALA A C 1
ATOM 624 O O . ALA A 1 80 ? -6.734 1.424 10.121 1.00 92.06 80 ALA A O 1
ATOM 625 N N . VAL A 1 81 ? -6.601 0.570 8.052 1.00 92.38 81 VAL A N 1
ATOM 626 C CA . VAL A 1 81 ? -6.841 1.844 7.353 1.00 92.38 81 VAL A CA 1
ATOM 627 C C . VAL A 1 81 ? -8.305 2.271 7.462 1.00 92.38 81 VAL A C 1
ATOM 629 O O . VAL A 1 81 ? -8.576 3.423 7.802 1.00 92.38 81 VAL A O 1
ATOM 632 N N . LEU A 1 82 ? -9.248 1.373 7.181 1.00 90.38 82 LEU A N 1
ATOM 633 C CA . LEU A 1 82 ? -10.684 1.664 7.202 1.00 90.38 82 LEU A CA 1
ATOM 634 C C . LEU A 1 82 ? -11.181 1.976 8.615 1.00 90.38 82 LEU A C 1
ATOM 636 O O . LEU A 1 82 ? -12.014 2.864 8.780 1.00 90.38 82 LEU A O 1
ATOM 640 N N . ALA A 1 83 ? -10.594 1.361 9.642 1.00 91.38 83 ALA A N 1
ATOM 641 C CA . ALA A 1 83 ? -10.846 1.698 11.041 1.00 91.38 83 ALA A CA 1
ATOM 642 C C . ALA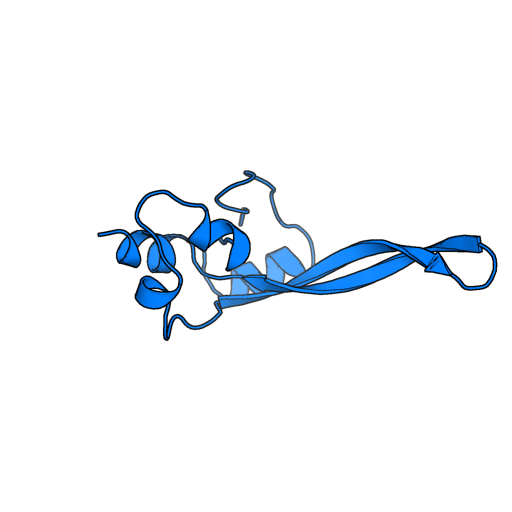 A 1 83 ? -10.494 3.160 11.383 1.00 91.38 83 ALA A C 1
ATOM 644 O O . ALA A 1 83 ? -11.018 3.712 12.346 1.00 91.38 83 ALA A O 1
ATOM 645 N N . ARG A 1 84 ? -9.634 3.824 10.592 1.00 88.12 84 ARG A N 1
ATOM 646 C CA . ARG A 1 84 ? -9.342 5.264 10.728 1.00 88.12 84 ARG A CA 1
ATOM 647 C C . ARG A 1 84 ? -10.335 6.155 9.988 1.00 88.12 84 ARG A C 1
ATOM 649 O O . ARG A 1 84 ? -10.233 7.371 10.112 1.00 88.12 84 ARG A O 1
ATOM 656 N N . ALA A 1 85 ? -11.215 5.602 9.155 1.00 79.94 85 ALA A N 1
ATOM 657 C CA . ALA A 1 85 ? -12.199 6.387 8.413 1.00 79.94 85 ALA A CA 1
ATOM 658 C C . ALA A 1 85 ? -13.383 6.797 9.299 1.00 79.94 85 ALA A C 1
ATOM 660 O O . ALA A 1 85 ? -13.930 7.881 9.073 1.00 79.94 85 ALA A O 1
ATOM 661 N N . ALA A 1 86 ? -13.699 5.974 10.309 1.00 65.62 86 ALA A N 1
ATOM 662 C CA . ALA A 1 86 ? -14.588 6.314 11.420 1.00 65.62 86 ALA A CA 1
ATOM 663 C C . ALA A 1 86 ? -14.161 7.625 12.116 1.00 65.62 86 ALA A C 1
ATOM 665 O O . ALA A 1 86 ? -15.059 8.329 12.616 1.00 65.62 86 ALA A O 1
#